Protein AF-A0A3C1B298-F1 (afdb_monomer)

Solvent-accessible surface area (backbone atoms only — not comparable to full-atom values): 8360 Å² total; per-residue (Å²): 117,70,66,46,55,50,37,52,51,49,45,28,56,49,42,16,52,50,34,22,49,40,25,50,46,46,20,52,54,69,67,53,76,79,58,74,77,72,45,54,61,57,49,50,51,50,51,50,53,50,52,54,53,60,58,48,49,53,57,47,48,51,56,37,52,63,54,42,52,66,54,53,47,54,41,42,75,72,69,51,53,68,68,58,54,49,53,56,50,51,51,53,50,50,51,42,52,51,56,12,38,55,52,6,49,50,53,39,51,52,50,22,70,72,64,67,78,50,67,79,37,71,66,23,48,52,52,37,53,51,50,54,52,50,51,50,49,67,49,43,52,60,52,49,53,52,53,47,54,55,57,56,55,80,64,74,121

Mean predicted aligned error: 5.79 Å

Sequence (157 aa):
MNQFFRKSTVLFLFYSAVFFILITGLSLLSKQAVQADDASMFKLVIITVILLLLLNIYDIIGFWISGKRREFFVKKLAGATPGKQIRESLFNLVIIVWLSFLLGLYFAGAISAITSVISISFAAIIIAHLSGTALSLAFGWPMLMYSLRTAYRGLRI

Nearest PDB structures (foldseek):
  8x61-assembly1_C  TM=7.464E-01  e=7.468E-04  Escherichia coli K-12
  8x61-assembly1_D  TM=7.314E-01  e=1.720E-03  Escherichia coli K-12
  7w78-assembly1_B  TM=7.568E-01  e=4.177E-02  Corynebacterium diphtheriae NCTC 13129
  5xu1-assembly1_M  TM=6.876E-01  e=2.975E-01  Streptococcus pneumoniae R6
  7xge-assembly3_E  TM=3.299E-01  e=2.844E+00  synthetic construct

Foldseek 3Di:
DVPLVVLLVVLLQLLLVLLLLLQQLVQVLVVLPPDDDVSVVVNVVSVVVNVVSLVCLLVSLLSNLVSCLVVLLVVVVVVDDLVVVLVVQLVSLLVSNVSSNVSSVVVNVVCCVVPVPGDGDPVSSVCSSVSSSVSSCVNNNVSSVVSNVVSVVVPPD

Radius of gyration: 18.76 Å; Cα contacts (8 Å, |Δi|>4): 131; chains: 1; bounding box: 44×28×59 Å

pLDDT: mean 87.21, std 10.98, range [51.38, 97.75]

Structure (mmCIF, N/CA/C/O backbone):
data_AF-A0A3C1B298-F1
#
_entry.id   AF-A0A3C1B298-F1
#
loop_
_atom_site.group_PDB
_atom_site.id
_atom_site.type_symbol
_atom_site.label_atom_id
_atom_site.label_alt_id
_atom_site.label_comp_id
_atom_site.label_asym_id
_atom_site.label_entity_id
_atom_site.label_seq_id
_atom_site.pdbx_PDB_ins_code
_atom_site.Cartn_x
_atom_site.Cartn_y
_atom_site.Cartn_z
_atom_site.occupancy
_atom_site.B_iso_or_equiv
_atom_site.auth_seq_id
_atom_site.auth_comp_id
_atom_site.auth_asym_id
_atom_site.auth_atom_id
_atom_site.pdbx_PDB_model_num
ATOM 1 N N . MET A 1 1 ? -12.541 -16.198 11.458 1.00 55.44 1 MET A N 1
ATOM 2 C CA . MET A 1 1 ? -11.162 -15.719 11.205 1.00 55.44 1 MET A CA 1
ATOM 3 C C . MET A 1 1 ? -10.817 -15.578 9.716 1.00 55.44 1 MET A C 1
ATOM 5 O O . MET A 1 1 ? -10.138 -14.617 9.387 1.00 55.44 1 MET A O 1
ATOM 9 N N . ASN A 1 2 ? -11.335 -16.418 8.803 1.00 67.25 2 ASN A N 1
ATOM 10 C CA . ASN A 1 2 ? -10.956 -16.405 7.371 1.00 67.25 2 ASN A CA 1
ATOM 11 C C . ASN A 1 2 ? -11.123 -15.074 6.611 1.00 67.25 2 ASN A C 1
ATOM 13 O O . ASN A 1 2 ? -10.344 -14.796 5.704 1.00 67.25 2 ASN A O 1
ATOM 17 N N . GLN A 1 3 ? -12.102 -14.228 6.953 1.00 72.75 3 GLN A N 1
ATOM 18 C CA . GLN A 1 3 ? -12.358 -13.009 6.170 1.00 72.75 3 GLN A CA 1
ATOM 19 C C . GLN A 1 3 ? -11.300 -11.911 6.365 1.00 72.75 3 GLN A C 1
ATOM 21 O O . GLN A 1 3 ? -10.942 -11.253 5.396 1.00 72.75 3 GLN A O 1
ATOM 26 N N . PHE A 1 4 ? -10.770 -11.712 7.576 1.00 72.69 4 PHE A N 1
ATOM 27 C CA . PHE A 1 4 ? -9.765 -10.667 7.821 1.00 72.69 4 PHE A CA 1
ATOM 28 C C . PHE A 1 4 ? -8.414 -11.005 7.178 1.00 72.69 4 PHE A C 1
ATOM 30 O O . PHE A 1 4 ? -7.821 -10.162 6.502 1.00 72.69 4 PHE A O 1
ATOM 37 N N . PHE A 1 5 ? -7.968 -12.255 7.334 1.00 77.81 5 PHE A N 1
ATOM 38 C CA . PHE A 1 5 ? -6.756 -12.750 6.683 1.00 77.81 5 PHE A CA 1
ATOM 39 C C . PHE A 1 5 ? -6.862 -12.611 5.167 1.00 77.81 5 PHE A C 1
ATOM 41 O O . PHE A 1 5 ? -6.000 -11.983 4.564 1.00 77.81 5 PHE A O 1
ATOM 48 N N . ARG A 1 6 ? -7.982 -13.045 4.572 1.00 86.94 6 ARG A N 1
ATOM 49 C CA . ARG A 1 6 ? -8.228 -12.888 3.133 1.00 86.94 6 ARG A CA 1
ATOM 50 C C . ARG A 1 6 ? -8.120 -11.431 2.676 1.00 86.94 6 ARG A C 1
ATOM 52 O O . ARG A 1 6 ? -7.489 -11.170 1.661 1.00 86.94 6 ARG A O 1
ATOM 59 N N . LYS A 1 7 ? -8.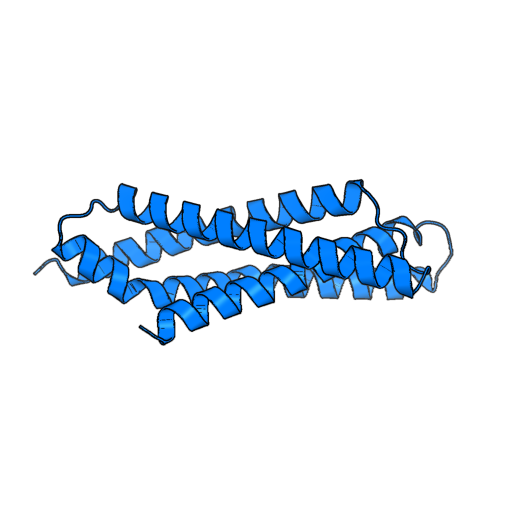694 -10.473 3.411 1.00 90.44 7 LYS A N 1
ATOM 60 C CA . LYS A 1 7 ? -8.613 -9.048 3.043 1.00 90.44 7 LYS A CA 1
ATOM 61 C C . LYS A 1 7 ? -7.196 -8.483 3.156 1.00 90.44 7 LYS A C 1
ATOM 63 O O . LYS A 1 7 ? -6.804 -7.691 2.308 1.00 90.44 7 LYS A O 1
ATOM 68 N N . SER A 1 8 ? -6.426 -8.896 4.163 1.00 91.69 8 SER A N 1
ATOM 69 C CA . SER A 1 8 ? -5.015 -8.502 4.295 1.00 91.69 8 SER A CA 1
ATOM 70 C C . SER A 1 8 ? -4.147 -9.113 3.193 1.00 91.69 8 SER A C 1
ATOM 72 O O . SER A 1 8 ? -3.301 -8.419 2.643 1.00 91.69 8 SER A O 1
ATOM 74 N N . THR A 1 9 ? -4.397 -10.369 2.807 1.00 92.06 9 THR A N 1
ATOM 75 C CA . THR A 1 9 ? -3.720 -11.019 1.674 1.00 92.06 9 THR A CA 1
ATOM 76 C C . THR A 1 9 ? -4.046 -10.333 0.352 1.00 92.06 9 THR A C 1
ATOM 78 O O . THR A 1 9 ? -3.149 -10.091 -0.445 1.00 92.06 9 THR A O 1
ATOM 81 N N . VAL A 1 10 ? -5.312 -9.977 0.122 1.00 94.19 10 VAL A N 1
ATOM 82 C CA . VAL A 1 10 ? -5.721 -9.229 -1.076 1.00 94.19 10 VAL A CA 1
ATOM 83 C C . VAL A 1 10 ? -5.039 -7.861 -1.120 1.00 94.19 10 VAL A C 1
ATOM 85 O O . VAL A 1 10 ? -4.509 -7.492 -2.163 1.00 94.19 10 V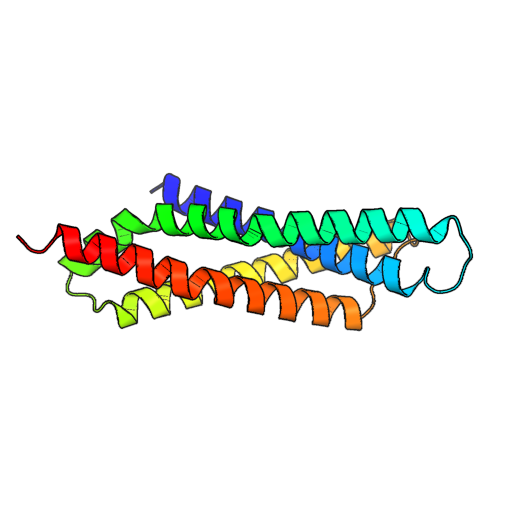AL A O 1
ATOM 88 N N . LEU A 1 11 ? -4.992 -7.143 0.008 1.00 94.75 11 LEU A N 1
ATOM 89 C CA . LEU A 1 11 ? -4.281 -5.868 0.110 1.00 94.75 11 LEU A CA 1
ATOM 90 C C . LEU A 1 11 ? -2.793 -6.034 -0.230 1.00 94.75 11 LEU A C 1
ATOM 92 O O . LEU A 1 11 ? -2.263 -5.276 -1.035 1.00 94.75 11 LEU A O 1
ATOM 96 N N . PHE A 1 12 ? -2.147 -7.048 0.348 1.00 96.31 12 PHE A N 1
ATOM 97 C CA . PHE A 1 12 ? -0.744 -7.372 0.100 1.00 96.31 12 PHE A CA 1
ATOM 98 C C . PHE A 1 12 ? -0.467 -7.647 -1.385 1.00 96.31 12 PHE A C 1
ATOM 100 O O . PHE A 1 12 ? 0.367 -6.982 -1.991 1.00 96.31 12 PHE A O 1
ATOM 107 N N . LEU A 1 13 ? -1.218 -8.565 -2.003 1.00 95.69 13 LEU A N 1
ATOM 108 C CA . LEU A 1 13 ? -1.035 -8.918 -3.415 1.00 95.69 13 LEU A CA 1
ATOM 109 C C . LEU A 1 13 ? -1.292 -7.728 -4.346 1.00 95.69 13 LEU A C 1
ATOM 111 O O . LEU A 1 13 ? -0.546 -7.525 -5.304 1.00 95.69 13 LEU A O 1
ATOM 115 N N . PHE A 1 14 ? -2.314 -6.921 -4.047 1.00 95.25 14 PHE A N 1
ATOM 116 C CA . PHE A 1 14 ? -2.604 -5.709 -4.805 1.00 95.25 14 PHE A CA 1
ATOM 117 C C . PHE A 1 14 ? -1.440 -4.714 -4.735 1.00 95.25 14 PHE A C 1
ATOM 119 O O . PHE A 1 14 ? -0.961 -4.268 -5.775 1.00 95.25 14 PHE A O 1
ATOM 126 N N . TYR A 1 15 ? -0.925 -4.407 -3.537 1.00 95.19 15 TYR A N 1
ATOM 127 C CA . TYR A 1 15 ? 0.229 -3.515 -3.409 1.00 95.19 15 TYR A CA 1
ATOM 128 C C . TYR A 1 15 ? 1.473 -4.075 -4.094 1.00 95.19 15 TYR A C 1
ATOM 130 O O . TYR A 1 15 ? 2.212 -3.306 -4.698 1.00 95.19 15 TYR A O 1
ATOM 138 N N . SER A 1 16 ? 1.711 -5.387 -4.049 1.00 96.44 16 SER A N 1
ATOM 139 C CA . SER A 1 16 ? 2.847 -5.990 -4.753 1.00 96.44 16 SER A CA 1
ATOM 140 C C . SER A 1 16 ? 2.763 -5.775 -6.259 1.00 96.44 16 SER A C 1
ATOM 142 O O . SER A 1 16 ? 3.766 -5.411 -6.871 1.00 96.44 16 SER A O 1
ATOM 144 N N . ALA A 1 17 ? 1.570 -5.919 -6.843 1.00 94.69 17 ALA A N 1
ATOM 145 C CA . ALA A 1 17 ? 1.338 -5.607 -8.250 1.00 94.69 17 ALA A CA 1
ATOM 146 C C . ALA A 1 17 ? 1.527 -4.108 -8.544 1.00 94.69 17 ALA A C 1
ATOM 148 O O . ALA A 1 17 ? 2.191 -3.758 -9.517 1.00 94.69 17 ALA A O 1
ATOM 149 N N . VAL A 1 18 ? 1.013 -3.221 -7.683 1.00 94.19 18 VAL A N 1
ATOM 150 C CA . VAL A 1 18 ? 1.203 -1.766 -7.819 1.00 94.19 18 VAL A CA 1
ATOM 151 C C . VAL A 1 18 ? 2.684 -1.396 -7.775 1.00 94.19 18 VAL A C 1
ATOM 153 O O . VAL A 1 18 ? 3.150 -0.673 -8.649 1.00 94.19 18 VAL A O 1
ATOM 156 N N . PHE A 1 19 ? 3.448 -1.905 -6.806 1.00 95.75 19 PHE A N 1
ATOM 157 C CA . PHE A 1 19 ? 4.880 -1.623 -6.701 1.00 95.75 19 PHE A CA 1
ATOM 158 C C . PHE A 1 19 ? 5.663 -2.176 -7.883 1.00 95.75 19 PHE A C 1
ATOM 160 O O . PHE A 1 19 ? 6.516 -1.469 -8.412 1.00 95.75 19 PHE A O 1
ATOM 167 N N . PHE A 1 20 ? 5.349 -3.393 -8.329 1.00 94.62 20 PHE A N 1
ATOM 168 C CA . PHE A 1 20 ? 5.926 -3.956 -9.543 1.00 94.62 20 PHE A CA 1
ATOM 169 C C . PHE A 1 20 ? 5.721 -3.006 -10.735 1.00 94.62 20 PHE A C 1
ATOM 171 O O . PHE A 1 20 ? 6.702 -2.568 -11.335 1.00 94.62 20 PHE A O 1
ATOM 178 N N . ILE A 1 21 ? 4.471 -2.609 -11.007 1.00 93.44 21 ILE A N 1
ATOM 179 C CA . ILE A 1 21 ? 4.123 -1.745 -12.145 1.00 93.44 21 ILE A CA 1
ATOM 180 C C . ILE A 1 21 ? 4.729 -0.345 -12.003 1.00 93.44 21 ILE A C 1
ATOM 182 O O . ILE A 1 21 ? 5.204 0.210 -12.990 1.00 93.44 21 ILE A O 1
ATOM 186 N N . LEU A 1 22 ? 4.751 0.232 -10.799 1.00 93.19 22 LEU A N 1
ATOM 187 C CA . LEU A 1 22 ? 5.381 1.532 -10.556 1.00 93.19 22 LEU A CA 1
ATO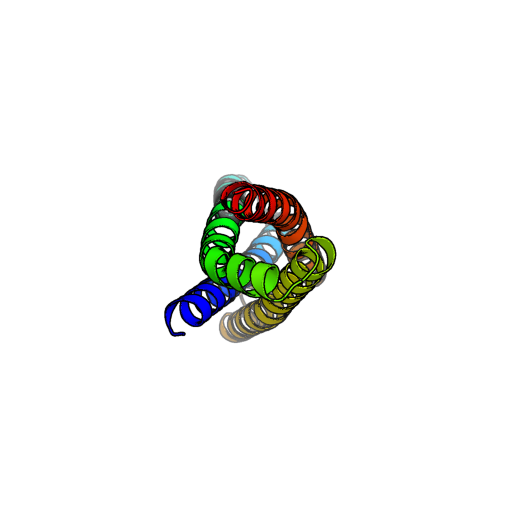M 188 C C . LEU A 1 22 ? 6.882 1.477 -10.840 1.00 93.19 22 LEU A C 1
ATOM 190 O O . LEU A 1 22 ? 7.393 2.326 -11.564 1.00 93.19 22 LEU A O 1
ATOM 194 N N . ILE A 1 23 ? 7.589 0.473 -10.316 1.00 93.44 23 ILE A N 1
ATOM 195 C CA . ILE A 1 23 ? 9.038 0.338 -10.504 1.00 93.44 23 ILE A CA 1
ATOM 196 C C . ILE A 1 23 ? 9.363 0.139 -11.988 1.00 93.44 23 ILE A C 1
ATOM 198 O O . ILE A 1 23 ? 10.225 0.842 -12.525 1.00 93.44 23 ILE A O 1
ATOM 202 N N . THR A 1 24 ? 8.672 -0.778 -12.672 1.00 91.62 24 THR A N 1
ATOM 203 C CA . THR A 1 24 ? 8.922 -1.047 -14.095 1.00 91.62 24 THR A CA 1
ATOM 204 C C . THR A 1 24 ? 8.477 0.114 -14.978 1.00 91.62 24 THR A C 1
ATOM 206 O O . THR A 1 24 ? 9.236 0.544 -15.842 1.00 91.62 24 THR A O 1
ATOM 209 N N . GLY A 1 25 ? 7.286 0.665 -14.742 1.00 89.44 25 GLY A N 1
ATOM 210 C CA . GLY A 1 25 ? 6.702 1.759 -15.516 1.00 89.44 25 GLY A CA 1
ATOM 211 C C . GLY A 1 25 ? 7.518 3.045 -15.418 1.00 89.44 25 GLY A C 1
ATOM 212 O O . GLY A 1 25 ? 7.872 3.625 -16.443 1.00 89.44 25 GLY A O 1
ATOM 213 N N . LEU A 1 26 ? 7.911 3.455 -14.207 1.00 90.38 26 LEU A N 1
ATOM 214 C CA . LEU A 1 26 ? 8.777 4.625 -14.013 1.00 90.38 26 LEU A CA 1
ATOM 215 C C . LEU A 1 26 ? 10.162 4.418 -14.640 1.00 90.38 26 LEU A C 1
ATOM 217 O O . LEU A 1 26 ? 10.711 5.338 -15.249 1.00 90.38 26 LEU A O 1
ATOM 221 N N . SER A 1 27 ? 10.717 3.205 -14.545 1.00 89.31 27 SER A N 1
ATOM 222 C CA . SER A 1 27 ? 11.996 2.884 -15.188 1.00 89.31 27 SER A CA 1
ATOM 223 C C . SER A 1 27 ? 11.902 2.980 -16.717 1.00 89.31 27 SER A C 1
ATOM 225 O O . SER A 1 27 ? 12.799 3.535 -17.349 1.00 89.31 27 SER A O 1
ATOM 227 N N . LEU A 1 28 ? 10.800 2.526 -17.321 1.00 86.62 28 LEU A N 1
ATOM 228 C CA . LEU A 1 28 ? 10.557 2.651 -18.763 1.00 86.62 28 LEU A CA 1
ATOM 229 C C . LEU A 1 28 ? 10.408 4.114 -19.207 1.00 86.62 28 LEU A C 1
ATOM 231 O O . LEU A 1 28 ? 11.036 4.517 -20.189 1.00 86.62 28 LEU A O 1
ATOM 235 N N . LEU A 1 29 ? 9.660 4.925 -18.449 1.00 83.69 29 LEU A N 1
ATOM 236 C CA . LEU A 1 29 ? 9.499 6.359 -18.723 1.00 83.69 29 LEU A CA 1
ATOM 237 C C . LEU A 1 29 ? 10.843 7.099 -18.743 1.00 83.69 29 LEU A C 1
ATOM 239 O O . LEU A 1 29 ? 11.061 7.943 -19.612 1.00 83.69 29 LEU A O 1
ATOM 243 N N . SER A 1 30 ? 11.763 6.758 -17.833 1.00 75.94 30 SER A N 1
ATOM 244 C CA . SER A 1 30 ? 13.086 7.399 -17.777 1.00 75.94 30 SER A CA 1
ATOM 245 C C . SER A 1 30 ? 13.986 7.100 -18.984 1.00 75.94 30 SER A C 1
ATOM 247 O O . SER A 1 30 ? 14.806 7.939 -19.344 1.00 75.94 30 SER A O 1
ATOM 249 N N . LYS A 1 31 ? 13.826 5.944 -19.644 1.00 71.12 31 LYS A N 1
ATOM 250 C CA . LYS A 1 31 ? 14.654 5.557 -20.801 1.00 71.12 31 LYS A CA 1
ATOM 251 C C . LYS A 1 31 ? 14.155 6.143 -22.121 1.00 71.12 31 LYS A C 1
ATOM 253 O O . LYS A 1 31 ? 14.953 6.501 -22.978 1.00 71.12 31 LYS A O 1
ATOM 258 N N . GLN A 1 32 ? 12.840 6.249 -22.297 1.00 64.88 32 GLN A N 1
ATOM 259 C CA . GLN A 1 32 ? 12.228 6.694 -23.556 1.00 64.88 32 GLN A CA 1
ATOM 260 C C . GLN A 1 32 ? 12.048 8.215 -23.664 1.00 64.88 32 GLN A C 1
ATOM 262 O O . GLN A 1 32 ? 11.399 8.711 -24.586 1.00 64.88 32 GLN A O 1
ATOM 267 N N . ALA A 1 33 ? 12.627 9.001 -22.756 1.00 54.50 33 ALA A N 1
ATOM 268 C CA . ALA A 1 33 ? 12.640 10.461 -22.865 1.00 54.50 33 ALA A CA 1
ATOM 269 C C . ALA A 1 33 ? 13.359 10.989 -24.133 1.00 54.50 33 ALA A C 1
ATOM 271 O O . ALA A 1 33 ? 13.238 12.171 -24.426 1.00 54.50 33 ALA A O 1
ATOM 272 N N . VAL A 1 34 ? 14.048 10.128 -24.898 1.00 53.97 34 VAL A N 1
ATOM 273 C CA . VAL A 1 34 ? 15.050 10.520 -25.907 1.00 53.97 34 VAL A CA 1
ATOM 274 C C . VAL A 1 34 ? 14.620 10.305 -27.380 1.00 53.97 34 VAL A C 1
ATOM 276 O O . VAL A 1 34 ? 15.334 10.745 -28.271 1.00 53.97 34 VAL A O 1
ATOM 279 N N . GLN A 1 35 ? 13.468 9.690 -27.696 1.00 51.75 35 GLN A N 1
ATOM 280 C CA . GLN A 1 35 ? 13.056 9.423 -29.098 1.00 51.75 35 GLN A CA 1
ATOM 281 C C . GLN A 1 35 ? 11.624 9.911 -29.420 1.00 51.75 35 GLN A C 1
ATOM 283 O O . GLN A 1 35 ? 10.763 9.908 -28.544 1.00 51.75 35 GLN A O 1
ATOM 288 N N . ALA A 1 36 ? 11.425 10.400 -30.654 1.00 52.91 36 ALA A N 1
ATOM 289 C CA . ALA A 1 36 ? 10.331 11.263 -31.137 1.00 52.91 36 ALA A CA 1
ATOM 290 C C . ALA A 1 36 ? 8.938 10.596 -31.304 1.00 52.91 36 ALA A C 1
ATOM 292 O O . ALA A 1 36 ? 8.831 9.374 -31.331 1.00 52.91 36 ALA A O 1
ATOM 293 N N . ASP A 1 37 ? 7.904 11.451 -31.381 1.00 54.03 37 ASP A N 1
ATOM 294 C CA . ASP A 1 37 ? 6.450 11.302 -31.639 1.00 54.03 37 ASP A CA 1
ATOM 295 C C . ASP A 1 37 ? 5.696 10.014 -31.235 1.00 54.03 37 ASP A C 1
ATOM 297 O O . ASP A 1 37 ? 4.745 10.122 -30.457 1.00 54.03 37 ASP A O 1
ATOM 301 N N . ASP A 1 38 ? 6.107 8.803 -31.617 1.00 57.53 38 ASP A N 1
ATOM 302 C CA . ASP A 1 38 ? 5.448 7.549 -31.185 1.00 57.53 38 ASP A CA 1
ATOM 303 C C . ASP A 1 38 ? 5.661 7.251 -29.690 1.00 57.53 38 ASP A C 1
ATOM 305 O O . ASP A 1 38 ? 4.827 6.635 -29.015 1.00 57.53 38 ASP A O 1
ATOM 309 N N . ALA A 1 39 ? 6.754 7.764 -29.118 1.00 62.25 39 ALA A N 1
ATOM 310 C CA . ALA A 1 39 ? 7.018 7.671 -27.686 1.00 62.25 39 ALA A CA 1
ATOM 311 C C . ALA A 1 39 ? 5.994 8.451 -26.838 1.00 62.25 39 ALA A C 1
ATOM 313 O O . ALA A 1 39 ? 5.886 8.208 -25.635 1.00 62.25 39 ALA A O 1
ATOM 314 N N . SER A 1 40 ? 5.245 9.392 -27.428 1.00 72.25 40 SER A N 1
ATOM 315 C CA . SER A 1 40 ? 4.262 10.210 -26.707 1.00 72.25 40 SER A CA 1
ATOM 316 C C . SER A 1 40 ? 3.030 9.398 -26.284 1.00 72.25 40 SER A C 1
ATOM 318 O O . SER A 1 40 ? 2.638 9.452 -25.115 1.00 72.25 40 SER A O 1
ATOM 320 N N . MET A 1 41 ? 2.479 8.570 -27.182 1.00 77.31 41 MET A N 1
ATOM 321 C CA . MET A 1 41 ? 1.321 7.720 -26.882 1.00 77.31 41 MET A CA 1
ATOM 322 C C . MET A 1 41 ? 1.661 6.641 -25.856 1.00 77.31 41 MET A C 1
ATOM 324 O O . MET A 1 41 ? 0.906 6.425 -24.909 1.00 77.31 41 MET A O 1
ATOM 328 N N . PHE A 1 42 ? 2.824 6.002 -25.983 1.00 78.50 42 PHE A N 1
ATOM 329 C CA . PHE A 1 42 ? 3.256 4.977 -25.034 1.00 78.50 42 PHE A CA 1
ATOM 330 C C . PHE A 1 42 ? 3.484 5.544 -23.620 1.00 78.50 42 PHE A C 1
ATOM 332 O O . PHE A 1 42 ? 3.045 4.947 -22.634 1.00 78.50 42 PHE A O 1
ATOM 339 N N . LYS A 1 43 ? 4.095 6.734 -23.503 1.00 81.12 43 LYS A N 1
ATOM 340 C CA . LYS A 1 43 ? 4.226 7.443 -22.217 1.00 81.12 43 LYS A CA 1
ATOM 341 C C . LYS A 1 43 ? 2.863 7.757 -21.609 1.00 81.12 43 LYS A C 1
ATOM 343 O O . LYS A 1 43 ? 2.677 7.538 -20.413 1.00 81.12 43 LYS A O 1
ATOM 348 N N . LEU A 1 44 ? 1.920 8.234 -22.423 1.00 85.44 44 LEU A N 1
ATOM 349 C CA . LEU A 1 44 ? 0.564 8.539 -21.975 1.00 85.44 44 LEU A CA 1
ATOM 350 C C . LEU A 1 44 ? -0.121 7.286 -21.421 1.00 85.44 44 LEU A C 1
ATOM 352 O O . LEU A 1 44 ? -0.632 7.333 -20.307 1.00 85.44 44 LEU A O 1
ATOM 356 N N . VAL A 1 45 ? -0.035 6.149 -22.120 1.00 86.12 45 VAL A N 1
ATOM 357 C CA . VAL A 1 45 ? -0.583 4.867 -21.644 1.00 86.12 45 VAL A CA 1
ATOM 358 C C . VAL A 1 45 ? 0.026 4.456 -20.301 1.00 86.12 45 VAL A C 1
ATOM 360 O O . VAL A 1 45 ? -0.721 4.128 -19.379 1.00 86.12 45 VAL A O 1
ATOM 363 N N . ILE A 1 46 ? 1.355 4.514 -20.143 1.00 87.44 46 ILE A N 1
ATOM 364 C CA . ILE A 1 46 ? 2.003 4.172 -18.864 1.00 87.44 46 ILE A CA 1
ATOM 365 C C . ILE A 1 46 ? 1.515 5.090 -17.740 1.00 87.44 46 ILE A C 1
ATOM 367 O O . ILE A 1 46 ? 1.165 4.607 -16.663 1.00 87.44 46 ILE A O 1
ATOM 371 N N . ILE A 1 47 ? 1.474 6.402 -17.980 1.00 88.00 47 ILE A N 1
ATOM 372 C CA . ILE A 1 47 ? 1.017 7.377 -16.985 1.00 88.00 47 ILE A CA 1
ATOM 373 C C . ILE A 1 47 ? -0.442 7.103 -16.606 1.00 88.00 47 ILE A C 1
ATOM 375 O O . ILE A 1 47 ? -0.763 7.082 -15.420 1.00 88.00 47 ILE A O 1
ATOM 379 N N . THR A 1 48 ? -1.317 6.828 -17.575 1.00 88.56 48 THR A N 1
ATOM 380 C CA . THR A 1 48 ? -2.722 6.494 -17.314 1.00 88.56 48 THR A CA 1
ATOM 381 C C . THR A 1 48 ? -2.854 5.217 -16.486 1.00 88.56 48 THR A C 1
ATOM 383 O O . THR A 1 48 ? -3.614 5.208 -15.520 1.00 88.56 48 THR A O 1
ATOM 386 N N . VAL A 1 49 ? -2.093 4.162 -16.796 1.00 89.81 49 VAL A N 1
ATOM 387 C CA . VAL A 1 49 ? -2.090 2.920 -16.002 1.00 89.81 49 VAL A CA 1
ATOM 388 C C . VAL A 1 49 ? -1.634 3.193 -14.570 1.00 89.81 49 VAL A C 1
ATOM 390 O O . VAL A 1 49 ? -2.281 2.739 -13.627 1.00 89.81 49 VAL A O 1
ATOM 393 N N . ILE A 1 50 ? -0.567 3.978 -14.389 1.00 88.25 50 ILE A N 1
ATOM 394 C CA . ILE A 1 50 ? -0.089 4.382 -13.063 1.00 88.25 50 ILE A CA 1
ATOM 395 C C . ILE A 1 50 ? -1.186 5.145 -12.313 1.00 88.25 50 ILE A C 1
ATOM 397 O O . ILE A 1 50 ? -1.505 4.786 -11.185 1.00 88.25 50 ILE A O 1
ATOM 401 N N . LEU A 1 51 ? -1.814 6.148 -12.932 1.00 88.69 51 LEU A N 1
ATOM 402 C CA . LEU A 1 51 ? -2.877 6.934 -12.300 1.00 88.69 51 LEU A CA 1
ATOM 403 C C . LEU A 1 51 ? -4.075 6.068 -11.898 1.00 88.69 51 LEU A C 1
ATOM 405 O O . LEU A 1 51 ? -4.555 6.183 -10.771 1.00 88.69 51 LEU A O 1
ATOM 409 N N . LEU A 1 52 ? -4.525 5.166 -12.775 1.00 88.69 52 LEU A N 1
ATOM 410 C CA . LEU A 1 52 ? -5.610 4.235 -12.466 1.00 88.69 52 LEU A CA 1
ATOM 411 C C . LEU A 1 52 ? -5.252 3.337 -11.278 1.00 88.69 52 LEU A C 1
ATOM 413 O O . LEU A 1 52 ? -6.067 3.169 -10.371 1.00 88.69 52 LEU A O 1
ATOM 417 N N . LEU A 1 53 ? -4.031 2.802 -11.227 1.00 88.12 53 LEU A N 1
ATOM 418 C CA . LEU A 1 53 ? -3.570 1.998 -10.093 1.00 88.12 53 LEU A CA 1
ATOM 419 C C . LEU A 1 53 ? -3.540 2.801 -8.791 1.00 88.12 53 LEU A C 1
ATOM 421 O O . LEU A 1 53 ? -4.001 2.305 -7.764 1.00 88.12 53 LEU A O 1
ATOM 425 N N . LEU A 1 54 ? -3.047 4.042 -8.836 1.00 84.62 54 LEU A N 1
ATOM 426 C CA . LEU A 1 54 ? -2.998 4.921 -7.668 1.00 84.62 54 LEU A CA 1
ATOM 427 C C . LEU A 1 54 ? -4.401 5.279 -7.155 1.00 84.62 54 LEU A C 1
ATOM 429 O O . LEU A 1 54 ? -4.594 5.350 -5.944 1.00 84.62 54 LEU A O 1
ATOM 433 N N . LEU A 1 55 ? -5.393 5.442 -8.037 1.00 87.50 55 LEU A N 1
ATOM 434 C CA . LEU A 1 55 ? -6.789 5.665 -7.637 1.00 87.50 55 LEU A CA 1
ATOM 435 C C . LEU A 1 55 ? -7.377 4.447 -6.907 1.00 87.50 55 LEU A C 1
ATOM 437 O O . LEU A 1 55 ? -8.030 4.600 -5.876 1.00 87.50 55 LEU A O 1
ATOM 441 N N . ASN A 1 56 ? -7.066 3.235 -7.372 1.00 91.50 56 ASN A N 1
ATOM 442 C CA . ASN A 1 56 ? -7.539 1.991 -6.752 1.00 91.50 56 ASN A CA 1
ATOM 443 C C . ASN A 1 56 ? -6.944 1.738 -5.349 1.00 91.50 56 ASN A C 1
ATOM 445 O O . ASN A 1 56 ? -7.467 0.913 -4.594 1.00 91.50 56 ASN A O 1
ATOM 449 N N . ILE A 1 57 ? -5.884 2.461 -4.956 1.00 91.50 57 ILE A N 1
ATOM 450 C CA . ILE A 1 57 ? -5.331 2.399 -3.594 1.00 91.50 57 ILE A CA 1
ATOM 451 C C . ILE A 1 57 ? -6.381 2.817 -2.553 1.00 91.50 57 ILE A C 1
ATOM 453 O O . ILE A 1 57 ? -6.467 2.218 -1.478 1.00 91.50 57 ILE A O 1
ATOM 457 N N . TYR A 1 58 ? -7.204 3.821 -2.858 1.00 92.31 58 TYR A N 1
ATOM 458 C CA . TYR A 1 58 ? -8.252 4.272 -1.944 1.00 92.31 58 TYR A CA 1
ATOM 459 C C . TYR A 1 58 ? -9.263 3.151 -1.659 1.00 92.31 58 TYR A C 1
ATOM 461 O O . TYR A 1 58 ? -9.525 2.813 -0.499 1.00 92.31 58 TYR A O 1
ATOM 469 N N . ASP A 1 59 ? -9.766 2.515 -2.717 1.00 92.56 59 ASP A N 1
ATOM 470 C CA . ASP A 1 59 ? -10.787 1.472 -2.619 1.00 92.56 59 ASP A CA 1
ATOM 471 C C . ASP A 1 59 ? -10.271 0.234 -1.885 1.00 92.56 59 ASP A C 1
ATOM 473 O O . ASP A 1 59 ? -10.959 -0.315 -1.018 1.00 92.56 59 ASP A O 1
ATOM 477 N N . ILE A 1 60 ? -9.033 -0.185 -2.163 1.00 94.69 60 ILE A N 1
ATOM 478 C CA . ILE A 1 60 ? -8.462 -1.377 -1.531 1.00 94.69 60 ILE A CA 1
ATOM 479 C C . ILE A 1 60 ? -8.178 -1.160 -0.037 1.00 94.69 60 ILE A C 1
ATOM 481 O O . ILE A 1 60 ? -8.395 -2.066 0.776 1.00 94.69 60 ILE A O 1
ATOM 485 N N . ILE A 1 61 ? -7.758 0.049 0.358 1.00 94.31 61 ILE A N 1
ATOM 486 C CA . ILE A 1 61 ? -7.594 0.414 1.771 1.00 94.31 61 ILE A CA 1
ATOM 487 C C . ILE A 1 61 ? -8.960 0.419 2.458 1.00 94.31 61 ILE A C 1
ATOM 489 O O . ILE A 1 61 ? -9.108 -0.177 3.529 1.00 94.31 61 ILE A O 1
ATOM 493 N N . GLY A 1 62 ? -9.977 1.026 1.839 1.00 92.81 62 GLY A N 1
ATOM 494 C CA . GLY A 1 62 ? -11.349 1.013 2.350 1.00 92.81 62 GLY A CA 1
ATOM 495 C C . GLY A 1 62 ? -11.882 -0.410 2.534 1.00 92.81 62 GLY A C 1
ATOM 496 O O . GLY A 1 62 ? -12.434 -0.755 3.589 1.00 92.81 62 GLY A O 1
ATOM 497 N N . PHE A 1 63 ? -11.635 -1.278 1.552 1.00 93.00 63 PHE A N 1
ATOM 498 C CA . PHE A 1 63 ? -11.968 -2.695 1.614 1.00 93.00 63 PHE A CA 1
ATOM 499 C C . PHE A 1 63 ? -11.278 -3.392 2.791 1.00 93.00 63 PHE A C 1
ATOM 501 O O . PHE A 1 63 ? -11.945 -4.091 3.561 1.00 93.00 63 PHE A O 1
ATOM 508 N N . TRP A 1 64 ? -9.982 -3.166 3.002 1.00 94.81 64 TRP A N 1
ATOM 509 C CA . TRP A 1 64 ? -9.250 -3.736 4.133 1.00 94.81 64 TRP A CA 1
ATOM 510 C C . TRP A 1 64 ? -9.765 -3.230 5.489 1.00 94.81 64 TRP A C 1
ATOM 512 O O . TRP A 1 64 ? -10.068 -4.039 6.372 1.00 94.81 64 TRP A O 1
ATOM 522 N N . ILE A 1 65 ? -9.969 -1.916 5.638 1.00 92.94 65 ILE A N 1
ATOM 523 C CA . ILE A 1 65 ? -10.495 -1.292 6.865 1.00 92.94 65 ILE A CA 1
ATOM 524 C C . ILE A 1 65 ? -11.891 -1.822 7.196 1.00 92.94 65 ILE A C 1
ATOM 526 O O . ILE A 1 65 ? -12.186 -2.105 8.359 1.00 92.94 65 ILE A O 1
ATOM 530 N N . SER A 1 66 ? -12.748 -2.041 6.193 1.00 90.56 66 SER A N 1
ATOM 531 C CA . SER A 1 66 ? -14.073 -2.636 6.413 1.00 90.56 66 SER A CA 1
ATOM 532 C C . SER A 1 66 ? -13.987 -4.021 7.074 1.00 90.56 66 SER A C 1
ATOM 534 O O . SER A 1 66 ? -14.854 -4.388 7.865 1.00 90.56 66 SER A O 1
ATOM 536 N N . GLY A 1 67 ? -12.913 -4.776 6.809 1.00 86.81 67 GLY A N 1
ATOM 537 C CA . GLY A 1 67 ? -12.613 -6.052 7.463 1.00 86.81 67 GLY A CA 1
ATOM 538 C C . GLY A 1 67 ? -12.287 -5.942 8.950 1.00 86.81 67 GLY A C 1
ATOM 539 O O . GLY A 1 67 ? -12.508 -6.902 9.686 1.00 86.81 67 GLY A O 1
ATOM 540 N N . LYS A 1 68 ? -11.807 -4.779 9.399 1.00 87.06 68 LYS A N 1
ATOM 541 C CA . LYS A 1 68 ? -11.421 -4.518 10.791 1.00 87.06 68 LYS A CA 1
ATOM 542 C C . LYS A 1 68 ? -12.549 -3.987 11.666 1.00 87.06 68 LYS A C 1
ATOM 544 O O . LYS A 1 68 ? -12.387 -3.930 12.879 1.00 87.06 68 LYS A O 1
ATOM 549 N N . ARG A 1 69 ? -13.717 -3.642 11.112 1.00 86.19 69 ARG A N 1
ATOM 550 C CA . ARG A 1 69 ? -14.822 -3.055 11.901 1.00 86.19 69 ARG A CA 1
ATOM 551 C C . ARG A 1 69 ? -15.219 -3.898 13.115 1.00 86.19 69 ARG A C 1
ATOM 553 O O . ARG A 1 69 ? -15.394 -3.354 14.202 1.00 86.19 69 ARG A O 1
ATOM 560 N N . ARG A 1 70 ? -15.313 -5.223 12.952 1.00 84.81 70 ARG A N 1
ATOM 561 C CA . ARG A 1 70 ? -15.619 -6.140 14.064 1.00 84.81 70 ARG A CA 1
ATOM 562 C C . ARG A 1 70 ? -14.488 -6.188 15.093 1.00 84.81 70 ARG A C 1
ATOM 564 O O . ARG A 1 70 ? -14.763 -6.219 16.285 1.00 84.81 70 ARG A O 1
ATOM 571 N N . GLU A 1 71 ? -13.235 -6.153 14.644 1.00 87.06 71 GLU A N 1
ATOM 572 C CA . GLU A 1 71 ? -12.064 -6.091 15.527 1.00 87.06 71 GLU A CA 1
ATOM 573 C C . GLU A 1 71 ? -12.078 -4.805 16.364 1.00 87.06 71 GLU A C 1
ATOM 575 O O . GLU A 1 71 ? -11.905 -4.868 17.578 1.00 87.06 71 GLU A O 1
ATOM 580 N N . PHE A 1 72 ? -12.364 -3.655 15.747 1.00 88.94 72 PHE A N 1
ATOM 581 C CA . PHE A 1 72 ? -12.463 -2.372 16.447 1.00 88.94 72 PHE A CA 1
ATOM 582 C C . PHE A 1 72 ? -13.546 -2.368 17.520 1.00 88.94 72 PHE A C 1
ATOM 584 O O . PHE A 1 72 ? -13.332 -1.879 18.630 1.00 88.94 72 PHE A O 1
ATOM 591 N N . PHE A 1 73 ? -14.701 -2.952 17.200 1.00 86.44 73 PHE A N 1
ATOM 592 C CA . PHE A 1 73 ? -15.805 -3.097 18.137 1.00 86.44 73 PHE A CA 1
ATOM 593 C C . PHE A 1 73 ? -15.411 -3.962 19.343 1.00 86.44 73 PHE A C 1
ATOM 595 O O . PHE A 1 73 ? -15.562 -3.531 20.483 1.00 86.44 73 PHE A O 1
ATOM 602 N N . VAL A 1 74 ? -14.828 -5.141 19.102 1.00 88.75 74 VAL A N 1
ATOM 603 C CA . VAL A 1 74 ? -14.377 -6.050 20.170 1.00 88.75 74 VAL A CA 1
ATOM 604 C C . VAL A 1 74 ? -13.287 -5.403 21.027 1.00 88.75 74 VAL A C 1
ATOM 606 O O . VAL A 1 74 ? -13.375 -5.426 22.251 1.00 88.75 74 VAL A O 1
ATOM 609 N N . LYS A 1 75 ? -12.290 -4.758 20.409 1.00 89.62 75 LYS A N 1
ATOM 610 C CA . LYS A 1 75 ? -11.227 -4.048 21.135 1.00 89.62 75 LYS A CA 1
ATOM 611 C C . LYS A 1 75 ? -11.779 -2.902 21.978 1.00 89.62 75 LYS A C 1
ATOM 613 O O . LYS A 1 75 ? -11.294 -2.677 23.082 1.00 89.62 75 LYS A O 1
ATOM 618 N N . LYS A 1 76 ? -12.801 -2.192 21.492 1.00 86.88 76 LYS A N 1
ATOM 619 C CA . LYS A 1 76 ? -13.470 -1.149 22.274 1.00 86.88 76 LYS A CA 1
ATOM 620 C C . LYS A 1 76 ? -14.177 -1.732 23.500 1.00 86.88 76 LYS A C 1
ATOM 622 O O . LYS A 1 76 ? -14.038 -1.159 24.574 1.00 86.88 76 LYS A O 1
ATOM 627 N N . LEU A 1 77 ? -14.899 -2.848 23.356 1.00 88.00 77 LEU A N 1
ATOM 628 C CA . LEU A 1 77 ? -15.533 -3.533 24.493 1.00 88.00 77 LEU A CA 1
ATOM 629 C C . LEU A 1 77 ? -14.501 -4.001 25.529 1.00 88.00 77 LEU A C 1
ATOM 631 O O . LEU A 1 77 ? -14.757 -3.927 26.723 1.00 88.00 77 LEU A O 1
ATOM 635 N N . ALA A 1 78 ? -13.308 -4.390 25.077 1.00 90.12 78 ALA A N 1
ATOM 636 C CA . ALA A 1 78 ? -12.168 -4.706 25.937 1.00 90.12 78 ALA A CA 1
ATOM 637 C C . ALA A 1 78 ? -11.441 -3.464 26.512 1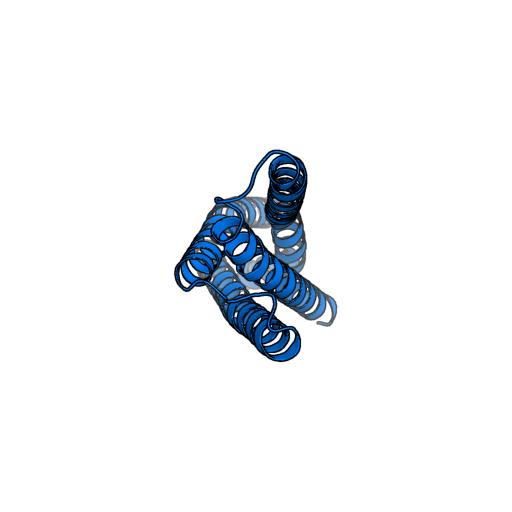.00 90.12 78 ALA A C 1
ATOM 639 O O . ALA A 1 78 ? -10.346 -3.590 27.055 1.00 90.12 78 ALA A O 1
ATOM 640 N N . GLY A 1 79 ? -12.001 -2.257 26.368 1.00 89.75 79 GLY A N 1
ATOM 641 C CA . GLY A 1 79 ? -11.458 -1.023 26.947 1.00 89.75 79 GLY A CA 1
ATOM 642 C C . GLY A 1 79 ? -10.333 -0.354 26.148 1.00 89.75 79 GLY A C 1
ATOM 643 O O . GLY A 1 79 ? -9.686 0.565 26.649 1.00 89.75 79 GLY A O 1
ATOM 644 N N . ALA A 1 80 ? -10.066 -0.763 24.903 1.00 89.50 80 ALA A N 1
ATOM 645 C CA . ALA A 1 80 ? -9.008 -0.142 24.108 1.00 89.50 80 ALA A CA 1
ATOM 646 C C . ALA A 1 80 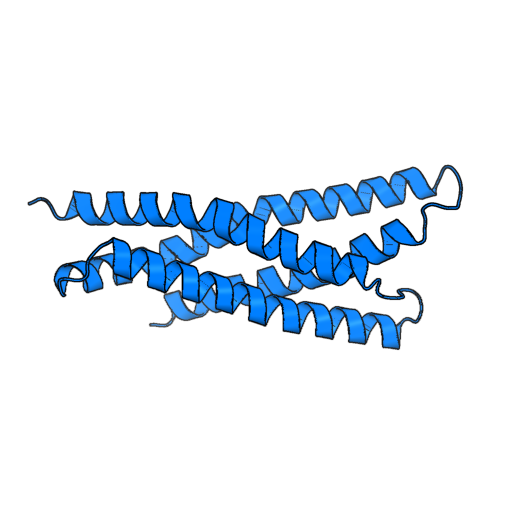? -9.364 1.293 23.681 1.00 89.50 80 ALA A C 1
ATOM 648 O O . ALA A 1 80 ? -10.441 1.568 23.137 1.00 89.50 80 ALA A O 1
ATOM 649 N N . THR A 1 81 ? -8.408 2.210 23.843 1.00 90.50 81 THR A N 1
ATOM 650 C CA . THR A 1 81 ? -8.551 3.604 23.413 1.00 90.50 81 THR A CA 1
ATOM 651 C C . THR A 1 81 ? -8.489 3.726 21.883 1.00 90.50 81 THR A C 1
ATOM 653 O O . THR A 1 81 ? -7.750 2.980 21.229 1.00 90.50 81 THR A O 1
ATOM 656 N N . PRO A 1 82 ? -9.222 4.681 21.277 1.00 87.56 82 PRO A N 1
ATOM 657 C CA . PRO A 1 82 ? -9.238 4.853 19.824 1.00 87.56 82 PRO A CA 1
ATOM 658 C C . PRO A 1 82 ? -7.842 5.159 19.265 1.00 87.56 82 PRO A C 1
ATOM 660 O O . PRO A 1 82 ? -7.471 4.622 18.227 1.00 87.56 82 PRO A O 1
ATOM 663 N N . GLY A 1 83 ? -7.027 5.939 19.987 1.00 89.88 83 GLY A N 1
ATOM 664 C CA . GLY A 1 83 ? -5.649 6.241 19.586 1.00 89.88 83 GLY A CA 1
ATOM 665 C C . GLY A 1 83 ? -4.769 4.992 19.467 1.00 89.88 83 GLY A C 1
ATOM 666 O O . GLY A 1 83 ? -4.037 4.850 18.488 1.00 89.88 83 GLY A O 1
ATOM 667 N N . LYS A 1 84 ? -4.892 4.039 20.404 1.00 91.62 84 LYS A N 1
ATOM 668 C CA . LYS A 1 84 ? -4.162 2.764 20.340 1.00 91.62 84 LYS A CA 1
ATOM 669 C C . LYS A 1 84 ? -4.578 1.945 19.114 1.00 91.62 84 LYS A C 1
ATOM 671 O O . LYS A 1 84 ? -3.712 1.456 18.394 1.00 91.62 84 LYS A O 1
ATOM 676 N N . GLN A 1 85 ? -5.880 1.859 18.831 1.00 91.94 85 GLN A N 1
ATOM 677 C CA . GLN A 1 85 ? -6.398 1.105 17.680 1.00 91.94 85 GLN A CA 1
ATOM 678 C C . GLN A 1 85 ? -5.996 1.716 16.328 1.00 91.94 85 GLN A C 1
ATOM 680 O O . GLN A 1 85 ? -5.673 0.975 15.394 1.00 91.94 85 GLN A O 1
ATOM 685 N N . ILE A 1 86 ? -5.984 3.053 16.225 1.00 92.88 86 ILE A N 1
ATOM 686 C CA . ILE A 1 86 ? -5.485 3.776 15.044 1.00 92.88 86 ILE A CA 1
ATOM 687 C C . ILE A 1 86 ? -4.009 3.454 14.834 1.00 92.88 86 ILE A C 1
ATOM 689 O O . ILE A 1 86 ? -3.632 3.013 13.749 1.00 92.88 86 ILE A O 1
ATOM 693 N N . ARG A 1 87 ? -3.188 3.617 15.879 1.00 93.94 87 ARG A N 1
ATOM 694 C CA . ARG A 1 87 ? -1.742 3.383 15.814 1.00 93.94 87 ARG A CA 1
ATOM 695 C C . ARG A 1 87 ? -1.417 1.957 15.378 1.00 93.94 87 ARG A C 1
ATOM 697 O O . ARG A 1 87 ? -0.641 1.775 14.449 1.00 93.94 87 ARG A O 1
ATOM 704 N N . GLU A 1 88 ? -2.039 0.957 16.003 1.00 93.38 88 GLU A N 1
ATOM 705 C CA . GLU A 1 88 ? -1.867 -0.454 15.625 1.00 93.38 88 GLU A CA 1
ATOM 706 C C . GLU A 1 88 ? -2.294 -0.713 14.175 1.00 93.38 88 GLU A C 1
ATOM 708 O O . GLU A 1 88 ? -1.626 -1.433 13.436 1.00 93.38 88 GLU A O 1
ATOM 713 N N . SER A 1 89 ? -3.400 -0.112 13.732 1.00 94.19 89 SER A N 1
ATOM 714 C CA . SER A 1 89 ? -3.894 -0.333 12.373 1.00 94.19 89 SER A CA 1
ATOM 715 C C . SER A 1 89 ? -3.014 0.308 11.312 1.00 94.19 89 SER A C 1
ATOM 717 O O . SER A 1 89 ? -2.776 -0.322 10.288 1.00 94.19 89 SER A O 1
ATOM 719 N N . LEU A 1 90 ? -2.507 1.513 11.554 1.00 94.56 90 LEU A N 1
ATOM 720 C CA . LEU A 1 90 ? -1.563 2.170 10.652 1.00 94.56 90 LEU A CA 1
ATOM 721 C C . LEU A 1 90 ? -0.233 1.442 10.609 1.00 94.56 90 LEU A C 1
ATOM 723 O O . LEU A 1 90 ? 0.312 1.256 9.531 1.00 94.56 90 LEU A O 1
ATOM 727 N N . PHE A 1 91 ? 0.257 0.985 11.758 1.00 95.75 91 PHE A N 1
ATOM 728 C CA . PHE A 1 91 ? 1.474 0.191 11.817 1.00 95.75 91 PHE A CA 1
ATOM 729 C C . PHE A 1 91 ? 1.342 -1.083 10.973 1.00 95.75 91 PHE A C 1
ATOM 731 O O . PHE A 1 91 ? 2.192 -1.357 10.131 1.00 95.75 91 PHE A O 1
ATOM 738 N N . ASN A 1 92 ? 0.220 -1.801 11.100 1.00 94.81 92 ASN A N 1
ATOM 739 C CA . ASN A 1 92 ? -0.046 -2.971 10.262 1.00 94.81 92 ASN A CA 1
ATOM 740 C C . ASN A 1 92 ? -0.154 -2.608 8.773 1.00 94.81 92 ASN A C 1
ATOM 742 O O . ASN A 1 92 ? 0.306 -3.376 7.934 1.00 94.81 92 ASN A O 1
ATOM 746 N N . LEU A 1 93 ? -0.755 -1.462 8.437 1.00 95.38 93 LEU A N 1
ATOM 747 C CA . LEU A 1 93 ? -0.833 -0.988 7.055 1.00 95.38 93 LEU A CA 1
ATOM 748 C C . LEU A 1 93 ? 0.569 -0.723 6.489 1.00 95.38 93 LEU A C 1
ATOM 750 O O . LEU A 1 93 ? 0.881 -1.215 5.412 1.00 95.38 93 LEU A O 1
ATOM 754 N N . VAL A 1 94 ? 1.428 -0.021 7.234 1.00 96.06 94 VAL A N 1
ATOM 755 C CA . VAL A 1 94 ? 2.818 0.256 6.837 1.00 96.06 94 VAL A CA 1
ATOM 756 C C . VAL A 1 94 ? 3.602 -1.038 6.634 1.00 96.06 94 VAL A C 1
ATOM 758 O O . VAL A 1 94 ? 4.263 -1.180 5.610 1.00 96.06 94 VAL A O 1
ATOM 761 N N . ILE A 1 95 ? 3.479 -2.009 7.546 1.00 96.31 95 ILE A N 1
ATOM 762 C CA . ILE A 1 95 ? 4.126 -3.321 7.391 1.00 96.31 95 ILE A CA 1
ATOM 763 C C . ILE A 1 95 ? 3.665 -4.009 6.106 1.00 96.31 95 ILE A C 1
ATOM 765 O O . ILE A 1 95 ? 4.498 -4.498 5.347 1.00 96.31 95 ILE A O 1
ATOM 769 N N . ILE A 1 96 ? 2.354 -4.045 5.845 1.00 95.94 96 ILE A N 1
ATOM 770 C CA . ILE A 1 96 ? 1.820 -4.662 4.625 1.00 95.94 96 ILE A CA 1
ATOM 771 C C . ILE A 1 96 ? 2.409 -3.973 3.396 1.00 95.94 96 ILE A C 1
ATOM 773 O O . ILE A 1 96 ? 2.894 -4.659 2.502 1.00 95.94 96 ILE A O 1
ATOM 777 N N . VAL A 1 97 ? 2.421 -2.641 3.362 1.00 96.38 97 VAL A N 1
ATOM 778 C CA . VAL A 1 97 ? 2.971 -1.857 2.247 1.00 96.38 97 VAL A CA 1
ATOM 779 C C . VAL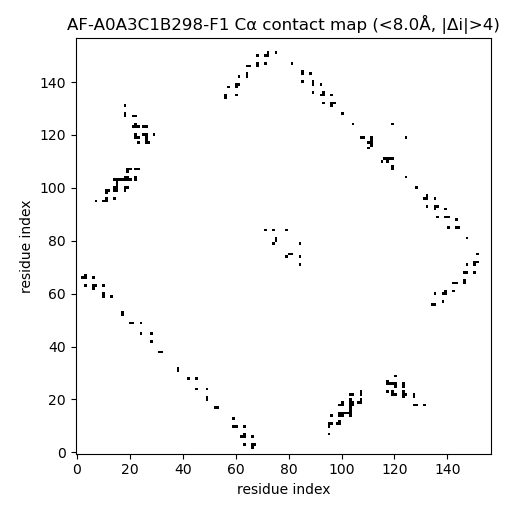 A 1 97 ? 4.458 -2.159 2.043 1.00 96.38 97 VAL A C 1
ATOM 781 O O . VAL A 1 97 ? 4.878 -2.409 0.917 1.00 96.38 97 VAL A O 1
ATOM 784 N N . TRP A 1 98 ? 5.248 -2.222 3.114 1.00 96.88 98 TRP A N 1
ATOM 785 C CA . TRP A 1 98 ? 6.680 -2.528 3.047 1.00 96.88 98 TRP A CA 1
ATOM 786 C C . TRP A 1 98 ? 6.963 -3.941 2.541 1.00 96.88 98 TRP A C 1
ATOM 788 O O . TRP A 1 98 ? 7.774 -4.118 1.635 1.00 96.88 98 TRP A O 1
ATOM 798 N N . LEU A 1 99 ? 6.268 -4.948 3.072 1.00 97.62 99 LEU A N 1
ATOM 799 C CA . LEU A 1 99 ? 6.406 -6.325 2.594 1.00 97.62 99 LEU A CA 1
ATOM 800 C C . LEU A 1 99 ? 5.971 -6.445 1.129 1.00 97.62 99 LEU A C 1
ATOM 802 O O . LEU A 1 99 ? 6.612 -7.137 0.340 1.00 97.62 99 LEU A O 1
ATOM 806 N N . SER A 1 100 ? 4.904 -5.739 0.755 1.00 97.62 100 SER A N 1
ATOM 807 C CA . SER A 1 100 ? 4.406 -5.731 -0.619 1.00 97.62 100 SER A CA 1
ATOM 808 C C . SER A 1 100 ? 5.407 -5.090 -1.576 1.00 97.62 100 SER A C 1
ATOM 810 O O . SER A 1 100 ? 5.581 -5.587 -2.686 1.00 97.62 100 SER A O 1
ATOM 812 N N . PHE A 1 101 ? 6.083 -4.023 -1.136 1.00 97.62 101 PHE A N 1
ATOM 813 C CA . PHE A 1 101 ? 7.160 -3.367 -1.872 1.00 97.62 101 PHE A CA 1
ATOM 814 C C . PHE A 1 101 ? 8.336 -4.310 -2.113 1.00 97.62 101 PHE A C 1
ATOM 816 O O . PHE A 1 101 ? 8.793 -4.401 -3.248 1.00 97.62 101 PHE A O 1
ATOM 823 N N . LEU A 1 102 ? 8.786 -5.052 -1.096 1.00 97.62 102 LEU A N 1
ATOM 824 C CA . LEU A 1 102 ? 9.864 -6.033 -1.265 1.00 97.62 102 LEU A CA 1
ATOM 825 C C . LEU A 1 102 ? 9.497 -7.096 -2.307 1.00 97.62 102 LEU A C 1
ATOM 827 O O . LEU A 1 102 ? 10.313 -7.421 -3.167 1.00 97.62 102 LEU A O 1
ATOM 831 N N . LEU A 1 103 ? 8.257 -7.593 -2.274 1.00 97.75 103 LEU A N 1
ATOM 832 C CA . LEU A 1 103 ? 7.786 -8.566 -3.257 1.00 97.75 103 LEU A CA 1
ATOM 833 C C . LEU A 1 103 ? 7.670 -7.958 -4.668 1.00 97.75 103 LEU A C 1
ATOM 835 O O . LEU A 1 103 ? 8.084 -8.580 -5.644 1.00 97.75 103 LEU A O 1
ATOM 839 N N . GLY A 1 104 ? 7.161 -6.729 -4.790 1.00 96.75 104 GLY A N 1
ATOM 840 C CA . GLY A 1 104 ? 7.095 -6.012 -6.067 1.00 96.75 104 GLY A CA 1
ATOM 841 C C . GLY A 1 104 ? 8.481 -5.728 -6.658 1.00 96.75 104 GLY A C 1
ATOM 842 O O . GLY A 1 104 ? 8.693 -5.923 -7.854 1.00 96.75 104 GLY A O 1
ATOM 843 N N . LEU A 1 105 ? 9.444 -5.342 -5.815 1.00 96.00 105 LEU A N 1
ATOM 844 C CA . LEU A 1 105 ? 10.843 -5.143 -6.190 1.00 96.00 105 LEU A CA 1
ATOM 845 C C . LEU A 1 105 ? 11.489 -6.449 -6.660 1.00 96.00 105 LEU A C 1
ATOM 847 O O . LEU A 1 105 ? 12.180 -6.451 -7.677 1.00 96.00 105 LEU A O 1
ATOM 851 N N . TYR A 1 106 ? 11.231 -7.557 -5.960 1.00 96.38 106 TYR A N 1
ATOM 852 C CA . TYR A 1 106 ? 11.700 -8.881 -6.361 1.00 96.38 106 TYR A CA 1
ATOM 853 C C . TYR A 1 106 ? 11.196 -9.255 -7.762 1.00 96.38 106 TYR A C 1
ATOM 855 O O . TYR A 1 106 ? 11.999 -9.610 -8.623 1.00 96.38 106 TYR A O 1
ATOM 863 N N . PHE A 1 107 ? 9.893 -9.110 -8.029 1.00 94.94 107 PHE A N 1
ATOM 864 C CA . PHE A 1 107 ? 9.332 -9.404 -9.353 1.00 94.94 107 PHE A CA 1
ATOM 865 C C . PHE A 1 107 ? 9.858 -8.471 -10.442 1.00 94.94 107 PHE A C 1
ATOM 867 O O . PHE A 1 107 ? 10.159 -8.930 -11.545 1.00 94.94 107 PHE A O 1
ATOM 874 N N . ALA A 1 108 ? 10.018 -7.181 -10.138 1.00 93.94 108 ALA A N 1
ATOM 875 C CA . ALA A 1 108 ? 10.619 -6.236 -11.068 1.00 93.94 108 ALA A CA 1
ATOM 876 C C . ALA A 1 108 ? 12.048 -6.671 -11.425 1.00 93.94 108 ALA A C 1
ATOM 878 O O . ALA A 1 108 ? 12.388 -6.735 -12.606 1.00 93.94 108 ALA A O 1
ATOM 879 N N . GLY A 1 109 ? 12.856 -7.027 -10.418 1.00 92.56 109 GLY A N 1
ATOM 880 C CA . GLY A 1 109 ? 14.223 -7.526 -10.584 1.00 92.56 109 GLY A CA 1
ATOM 881 C C . GLY A 1 109 ? 14.289 -8.808 -11.409 1.00 92.56 109 GLY A C 1
ATOM 882 O O . GLY A 1 109 ? 15.076 -8.892 -12.349 1.00 92.56 109 GLY A O 1
ATOM 883 N N . ALA A 1 110 ? 13.416 -9.775 -11.119 1.00 92.56 110 ALA A N 1
ATOM 884 C CA . ALA A 1 110 ? 13.328 -11.024 -11.869 1.00 92.56 110 ALA A CA 1
ATOM 885 C C . ALA A 1 110 ? 12.996 -10.778 -13.351 1.00 92.56 110 ALA A C 1
ATOM 887 O O . ALA A 1 110 ? 13.663 -11.315 -14.233 1.00 92.56 110 ALA A O 1
ATOM 888 N N . ILE A 1 111 ? 12.016 -9.919 -13.646 1.00 90.25 111 ILE A N 1
ATOM 889 C CA . ILE A 1 111 ? 11.639 -9.591 -15.030 1.00 90.25 111 ILE A CA 1
ATOM 890 C C . ILE A 1 111 ? 12.742 -8.809 -15.747 1.00 90.25 111 ILE A C 1
ATOM 892 O O . ILE A 1 111 ? 13.012 -9.066 -16.921 1.00 90.25 111 ILE A O 1
ATOM 896 N N . SER A 1 112 ? 13.403 -7.884 -15.052 1.00 89.69 112 SER A N 1
ATOM 897 C CA . SER A 1 112 ? 14.567 -7.156 -15.562 1.00 89.69 112 SER A CA 1
ATOM 898 C C . SER A 1 112 ? 15.690 -8.115 -15.976 1.00 89.69 112 SER A C 1
ATOM 900 O O . SER A 1 112 ? 16.198 -8.006 -17.092 1.00 89.69 112 SER A O 1
ATOM 902 N N . ALA A 1 113 ? 15.995 -9.110 -15.137 1.00 88.50 113 ALA A N 1
ATOM 903 C CA . ALA A 1 113 ? 16.997 -10.136 -15.415 1.00 88.50 113 ALA A CA 1
ATOM 904 C C . ALA A 1 113 ? 16.617 -11.060 -16.587 1.00 88.50 113 ALA A C 1
ATOM 906 O O . ALA A 1 113 ? 17.477 -11.392 -17.397 1.00 88.50 113 ALA A O 1
ATOM 907 N N . ILE A 1 114 ? 15.344 -11.460 -16.701 1.00 89.12 114 ILE A N 1
ATOM 908 C CA . ILE A 1 114 ? 14.880 -12.375 -17.760 1.00 89.12 114 ILE A CA 1
ATOM 909 C C . ILE A 1 114 ? 14.800 -11.672 -19.117 1.00 89.12 114 ILE A C 1
ATOM 911 O O . ILE A 1 114 ? 15.180 -12.237 -20.137 1.00 89.12 114 ILE A O 1
ATOM 915 N N . THR A 1 115 ? 14.262 -10.452 -19.147 1.00 83.56 115 THR A N 1
ATOM 916 C CA . THR A 1 115 ? 13.948 -9.780 -20.415 1.00 83.56 115 THR A CA 1
ATOM 917 C C . THR A 1 115 ? 15.106 -8.961 -20.958 1.00 83.56 115 THR A C 1
ATOM 919 O O . THR A 1 115 ? 15.135 -8.717 -22.158 1.00 83.56 115 THR A O 1
ATOM 922 N N . SER A 1 116 ? 16.037 -8.486 -20.121 1.00 75.62 116 SER A N 1
ATOM 923 C CA . SER A 1 116 ? 17.084 -7.496 -20.458 1.00 75.62 116 SER A CA 1
ATOM 924 C C . SER A 1 116 ? 16.583 -6.146 -21.017 1.00 75.62 116 SER A C 1
ATOM 926 O O . SER A 1 116 ? 17.346 -5.188 -21.126 1.00 75.62 116 SER A O 1
ATOM 928 N N . VAL A 1 117 ? 15.281 -6.022 -21.300 1.00 70.00 117 VAL A N 1
ATOM 929 C CA . VAL A 1 117 ? 14.623 -4.826 -21.845 1.00 70.00 117 VAL A CA 1
ATOM 930 C C . VAL A 1 117 ? 14.542 -3.719 -20.786 1.00 70.00 117 VAL A C 1
ATOM 932 O O . VAL A 1 117 ? 14.774 -2.536 -21.060 1.00 70.00 117 VAL A O 1
ATOM 935 N N . ILE A 1 118 ? 14.247 -4.091 -19.539 1.00 75.62 118 ILE A N 1
ATOM 936 C CA . ILE A 1 118 ? 14.020 -3.145 -18.445 1.00 75.62 118 ILE A CA 1
ATOM 937 C C . ILE A 1 118 ? 15.277 -3.089 -17.581 1.00 75.62 118 ILE A C 1
ATOM 939 O O . ILE A 1 118 ? 15.612 -4.072 -16.934 1.00 75.62 118 ILE A O 1
ATOM 943 N N . SER A 1 119 ? 15.951 -1.935 -17.525 1.00 84.50 119 SER A N 1
ATOM 944 C CA . SER A 1 119 ? 16.949 -1.675 -16.474 1.00 84.50 119 SER A CA 1
ATOM 945 C C . SER A 1 119 ? 16.254 -0.878 -15.392 1.00 84.50 119 SER A C 1
ATOM 947 O O . SER A 1 119 ? 15.756 0.213 -15.673 1.00 84.50 119 SER A O 1
ATOM 949 N N . ILE A 1 120 ? 16.196 -1.427 -14.185 1.00 88.94 120 ILE A N 1
ATOM 950 C CA . ILE A 1 120 ? 15.501 -0.783 -13.075 1.00 88.94 120 ILE A CA 1
ATOM 951 C C . ILE A 1 120 ? 16.301 0.434 -12.623 1.00 88.94 120 ILE A C 1
ATOM 953 O O . ILE A 1 120 ? 17.483 0.332 -12.299 1.00 88.94 120 ILE A O 1
ATOM 957 N N . SER A 1 121 ? 15.647 1.592 -12.603 1.00 90.12 121 SER A N 1
ATOM 958 C CA . SER A 1 121 ? 16.241 2.824 -12.095 1.00 90.12 121 SER A CA 1
ATOM 959 C C . SER A 1 121 ? 16.158 2.861 -10.571 1.00 90.12 121 SER A C 1
ATOM 961 O O . SER A 1 121 ? 15.089 2.662 -9.991 1.00 90.12 121 SER A O 1
ATOM 963 N N . PHE A 1 122 ? 17.267 3.192 -9.908 1.00 90.56 122 PHE A N 1
ATOM 964 C CA . PHE A 1 122 ? 17.274 3.404 -8.458 1.00 90.56 122 PHE A CA 1
ATOM 965 C C . PHE A 1 122 ? 16.307 4.524 -8.036 1.00 90.56 122 PHE A C 1
ATOM 967 O O . PHE A 1 122 ? 15.598 4.396 -7.039 1.00 90.56 122 PHE A O 1
ATOM 974 N N . ALA A 1 123 ? 16.190 5.579 -8.851 1.00 91.81 123 ALA A N 1
ATOM 975 C CA . ALA A 1 123 ? 15.222 6.647 -8.619 1.00 91.81 123 ALA A CA 1
ATOM 976 C C . ALA A 1 123 ? 13.774 6.135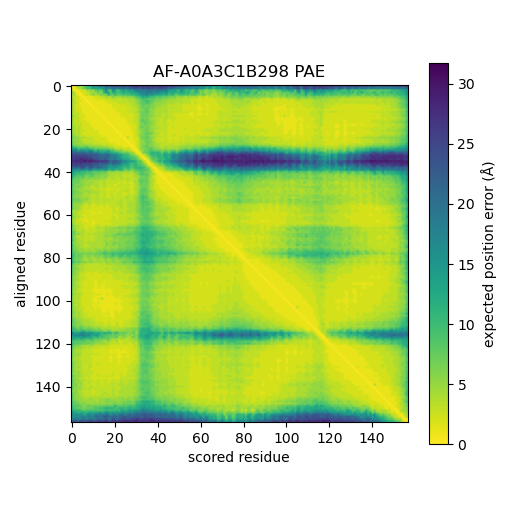 -8.706 1.00 91.81 123 ALA A C 1
ATOM 978 O O . ALA A 1 123 ? 12.948 6.506 -7.875 1.00 91.81 123 ALA A O 1
ATOM 979 N N . ALA A 1 124 ? 13.470 5.238 -9.652 1.00 92.06 124 ALA A N 1
ATOM 980 C CA . ALA A 1 124 ? 12.145 4.625 -9.764 1.00 92.06 124 ALA A CA 1
ATOM 981 C C . ALA A 1 124 ? 11.789 3.797 -8.518 1.00 92.06 124 ALA A C 1
ATOM 983 O O . ALA A 1 124 ? 10.658 3.876 -8.044 1.00 92.06 124 ALA A O 1
ATOM 984 N N . ILE A 1 125 ? 12.756 3.065 -7.950 1.00 94.94 125 ILE A N 1
ATOM 985 C CA . ILE A 1 125 ? 12.571 2.306 -6.703 1.00 94.94 125 ILE A CA 1
ATOM 986 C C . ILE A 1 125 ? 12.210 3.246 -5.545 1.00 94.94 125 ILE A C 1
ATOM 988 O O . ILE A 1 125 ? 11.221 3.010 -4.849 1.00 94.94 125 ILE A O 1
ATOM 992 N N . ILE A 1 126 ? 12.980 4.324 -5.356 1.00 95.56 126 ILE A N 1
ATOM 993 C CA . ILE A 1 126 ? 12.747 5.294 -4.274 1.00 95.56 126 ILE A CA 1
ATOM 994 C C . ILE A 1 126 ? 11.389 5.977 -4.439 1.00 95.56 126 ILE A C 1
ATOM 996 O O . ILE A 1 126 ? 10.604 6.022 -3.491 1.00 95.56 126 ILE A O 1
ATOM 1000 N N . ILE A 1 127 ? 11.090 6.486 -5.638 1.00 93.25 127 ILE A N 1
ATOM 1001 C CA . ILE A 1 127 ? 9.830 7.184 -5.916 1.00 93.25 127 ILE A CA 1
ATOM 1002 C C . ILE A 1 127 ? 8.647 6.243 -5.692 1.00 93.25 127 ILE A C 1
ATOM 1004 O O . ILE A 1 127 ? 7.683 6.636 -5.034 1.00 93.25 127 ILE A O 1
ATOM 1008 N N . ALA A 1 128 ? 8.720 4.998 -6.172 1.00 94.31 128 ALA A N 1
ATOM 1009 C CA . ALA A 1 128 ? 7.672 4.007 -5.954 1.00 94.31 128 ALA A CA 1
ATOM 1010 C C . ALA A 1 128 ? 7.450 3.753 -4.455 1.00 94.31 128 ALA A C 1
ATOM 1012 O O . ALA A 1 128 ? 6.317 3.837 -3.987 1.00 94.31 128 ALA A O 1
ATOM 1013 N N . HIS A 1 129 ? 8.519 3.521 -3.684 1.00 95.06 129 HIS A N 1
ATOM 1014 C CA . HIS A 1 129 ? 8.419 3.266 -2.245 1.00 95.06 129 HIS A CA 1
ATOM 1015 C C . HIS A 1 129 ? 7.806 4.444 -1.471 1.00 95.06 129 HIS A C 1
ATOM 1017 O O . HIS A 1 129 ? 6.869 4.260 -0.685 1.00 95.06 129 HIS A O 1
ATOM 1023 N N . LEU A 1 130 ? 8.316 5.658 -1.708 1.00 95.31 130 LEU A N 1
ATOM 1024 C CA . LEU A 1 130 ? 7.860 6.865 -1.021 1.00 95.31 130 LEU A CA 1
ATOM 1025 C C . LEU A 1 130 ? 6.415 7.205 -1.390 1.00 95.31 130 LEU A C 1
ATOM 1027 O O . LEU A 1 130 ? 5.608 7.449 -0.495 1.00 95.31 130 LEU A O 1
ATOM 1031 N N . SER A 1 131 ? 6.066 7.173 -2.679 1.00 92.25 131 SER A N 1
ATOM 1032 C CA . SER A 1 131 ? 4.703 7.472 -3.139 1.00 92.25 131 SER A CA 1
ATOM 1033 C C . SER A 1 131 ? 3.688 6.450 -2.630 1.00 92.25 131 SER A C 1
ATOM 1035 O O . SER A 1 131 ? 2.649 6.841 -2.100 1.00 92.25 131 SER A O 1
ATOM 1037 N N . GLY A 1 132 ? 4.005 5.152 -2.695 1.00 92.62 132 GLY A N 1
ATOM 1038 C CA . GLY A 1 132 ? 3.141 4.094 -2.175 1.00 92.62 132 GLY A CA 1
ATOM 1039 C C . GLY A 1 132 ? 2.897 4.240 -0.674 1.00 92.62 132 GLY A C 1
ATOM 1040 O O . GLY A 1 132 ? 1.750 4.211 -0.227 1.00 92.62 132 GLY A O 1
ATOM 1041 N N . THR A 1 133 ? 3.953 4.479 0.109 1.00 93.94 133 THR A N 1
ATOM 1042 C CA . THR A 1 133 ? 3.837 4.682 1.562 1.00 93.94 133 THR A CA 1
ATOM 1043 C C . THR A 1 133 ? 3.058 5.956 1.895 1.00 93.94 133 THR A C 1
ATOM 1045 O O . THR A 1 133 ? 2.152 5.922 2.730 1.00 93.94 133 THR A O 1
ATOM 1048 N N . ALA A 1 134 ? 3.357 7.067 1.218 1.00 94.00 134 ALA A N 1
ATOM 1049 C CA . ALA A 1 134 ? 2.690 8.346 1.438 1.00 94.00 134 ALA A CA 1
ATOM 1050 C C . ALA A 1 134 ? 1.188 8.267 1.132 1.00 94.00 134 ALA A C 1
ATOM 1052 O O . ALA A 1 134 ? 0.381 8.667 1.968 1.00 94.00 134 ALA A O 1
ATOM 1053 N N . LEU A 1 135 ? 0.799 7.691 -0.011 1.00 93.38 135 LEU A N 1
ATOM 1054 C CA . LEU A 1 13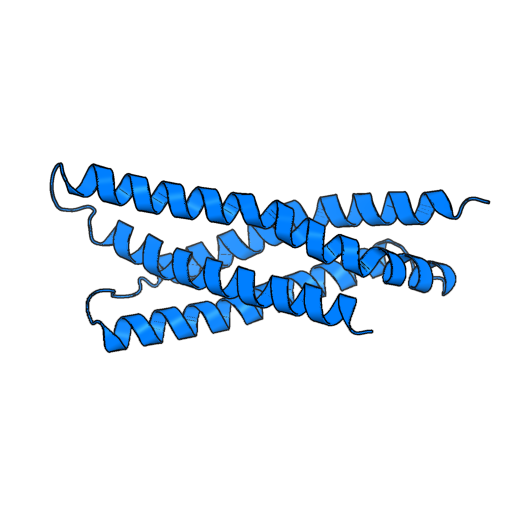5 ? -0.610 7.521 -0.384 1.00 93.38 135 LEU A CA 1
ATOM 1055 C C . LEU A 1 135 ? -1.346 6.579 0.572 1.00 93.38 135 LEU A C 1
ATOM 1057 O O . LEU A 1 135 ? -2.469 6.870 0.987 1.00 93.38 135 LEU A O 1
ATOM 1061 N N . SER A 1 136 ? -0.691 5.492 0.990 1.00 93.81 136 SER A N 1
ATOM 1062 C CA . SER A 1 136 ? -1.252 4.557 1.971 1.00 93.81 136 SER A CA 1
ATOM 1063 C C . SER A 1 136 ? -1.609 5.253 3.279 1.00 93.81 136 SER A C 1
ATOM 1065 O O . SER A 1 136 ? -2.680 5.025 3.838 1.00 93.81 136 SER A O 1
ATOM 1067 N N . LEU A 1 137 ? -0.721 6.116 3.773 1.00 94.56 137 LEU A N 1
ATOM 1068 C CA . LEU A 1 137 ? -0.944 6.872 5.001 1.00 94.56 137 LEU A CA 1
ATOM 1069 C C . LEU A 1 137 ? -1.974 7.987 4.801 1.00 94.56 137 LEU A C 1
ATOM 1071 O O . LEU A 1 137 ? -2.867 8.137 5.639 1.00 94.56 137 LEU A O 1
ATOM 1075 N N . ALA A 1 138 ? -1.888 8.716 3.685 1.00 94.06 138 ALA A N 1
ATOM 1076 C CA . ALA A 1 138 ? -2.788 9.815 3.350 1.00 94.06 138 ALA A CA 1
ATOM 1077 C C . ALA A 1 138 ? -4.251 9.362 3.261 1.00 94.06 138 ALA A C 1
ATOM 1079 O O . ALA A 1 138 ? -5.133 10.066 3.747 1.00 94.06 138 ALA A O 1
ATOM 1080 N N . PHE A 1 139 ? -4.517 8.172 2.712 1.00 94.12 139 PHE A N 1
ATOM 1081 C CA . PHE A 1 139 ? -5.867 7.603 2.655 1.00 94.12 139 PHE A CA 1
ATOM 1082 C C . PHE A 1 139 ? -6.216 6.760 3.886 1.00 94.12 139 PHE A C 1
ATOM 1084 O O . PHE A 1 139 ? -7.332 6.839 4.406 1.00 94.12 139 PHE A O 1
ATOM 1091 N N . GLY A 1 140 ? -5.264 5.984 4.406 1.00 93.38 140 GLY A N 1
ATOM 1092 C CA . GLY A 1 140 ? -5.482 5.090 5.541 1.00 93.38 140 GLY A CA 1
ATOM 1093 C C . GLY A 1 140 ? -5.844 5.824 6.827 1.00 93.38 140 GLY A C 1
ATOM 1094 O O . GLY A 1 140 ? -6.784 5.420 7.514 1.00 93.38 140 GLY A O 1
ATOM 1095 N N . TRP A 1 141 ? -5.155 6.924 7.145 1.00 94.06 141 TRP A N 1
ATOM 1096 C CA . TRP A 1 141 ? -5.422 7.720 8.348 1.00 94.06 141 TRP A CA 1
ATOM 1097 C C . TRP A 1 141 ? -6.872 8.238 8.433 1.00 94.06 141 TRP A C 1
ATOM 1099 O O . TRP A 1 141 ? -7.569 7.884 9.395 1.00 94.06 141 TRP A O 1
ATOM 1109 N N . PRO A 1 142 ? -7.383 9.026 7.463 1.00 94.31 142 PRO A N 1
ATOM 1110 C CA . PRO A 1 142 ? -8.742 9.557 7.534 1.00 94.31 142 PRO A CA 1
ATOM 1111 C C . PRO A 1 142 ? -9.804 8.452 7.505 1.00 94.31 142 PRO A C 1
ATOM 1113 O O . PRO A 1 142 ? -10.782 8.530 8.252 1.00 94.31 142 PRO A O 1
ATOM 1116 N N . MET A 1 143 ? -9.604 7.388 6.718 1.00 93.88 143 MET A N 1
ATOM 1117 C CA . MET A 1 143 ? -10.540 6.261 6.670 1.00 93.88 143 MET A CA 1
ATOM 1118 C C . MET A 1 143 ? -10.613 5.500 7.999 1.00 93.88 143 MET A C 1
ATOM 1120 O O . MET A 1 143 ? -11.705 5.133 8.441 1.00 93.88 143 MET A O 1
ATOM 1124 N N . LEU A 1 144 ? -9.475 5.286 8.670 1.00 93.31 144 LEU A N 1
ATOM 1125 C CA . LEU A 1 144 ? -9.434 4.655 9.990 1.00 93.31 144 LEU A CA 1
ATOM 1126 C C . LEU A 1 144 ? -10.126 5.524 11.040 1.00 93.31 144 LEU A C 1
ATOM 1128 O O . LEU A 1 144 ? -10.955 5.013 11.795 1.00 93.31 144 LEU A O 1
ATOM 1132 N N . MET A 1 145 ? -9.849 6.833 11.054 1.00 92.06 145 MET A N 1
ATOM 1133 C CA . MET A 1 145 ? -10.532 7.767 11.954 1.00 92.06 145 MET A CA 1
ATOM 1134 C C . MET A 1 145 ? -12.048 7.741 11.743 1.00 92.06 145 MET A C 1
ATOM 1136 O O . MET A 1 145 ? -12.808 7.642 12.709 1.00 92.06 145 MET A O 1
ATOM 1140 N N . TYR A 1 146 ? -12.499 7.773 10.488 1.00 90.50 146 TYR A N 1
ATOM 1141 C CA . TYR A 1 146 ? -13.917 7.709 10.150 1.00 90.50 146 TYR A CA 1
ATOM 1142 C C . TYR A 1 146 ? -14.558 6.378 10.581 1.00 90.50 146 TYR A C 1
ATOM 1144 O O . TYR A 1 146 ? -15.611 6.362 11.230 1.00 90.50 146 TYR A O 1
ATOM 1152 N N . SER A 1 147 ? -13.908 5.248 10.285 1.00 88.12 147 SER A N 1
ATOM 1153 C CA . SER A 1 147 ? -14.421 3.919 10.633 1.00 88.12 147 SER A CA 1
ATOM 1154 C C . SER A 1 147 ? -14.470 3.682 12.144 1.00 88.12 147 SER A C 1
ATOM 1156 O O . SER A 1 147 ? -15.377 3.008 12.629 1.00 88.12 147 SER A O 1
ATOM 1158 N N . LEU A 1 148 ? -13.521 4.225 12.907 1.00 87.38 148 LEU A N 1
ATOM 1159 C CA . LEU A 1 148 ? -13.548 4.139 14.365 1.00 87.38 148 LEU A CA 1
ATOM 1160 C C . LEU A 1 148 ? -14.613 5.055 14.955 1.00 87.38 148 LEU A C 1
ATOM 1162 O O . LEU A 1 148 ? -15.364 4.631 15.825 1.00 87.38 148 LEU A O 1
ATOM 1166 N N . ARG A 1 149 ? -14.757 6.285 14.453 1.00 86.69 149 ARG A N 1
ATOM 1167 C CA . ARG A 1 149 ? -15.796 7.208 14.932 1.00 86.69 149 ARG A CA 1
ATOM 1168 C C . ARG A 1 149 ? -17.197 6.616 14.777 1.00 86.69 149 ARG A C 1
ATOM 1170 O O . ARG A 1 149 ? -18.009 6.722 15.693 1.00 86.69 149 ARG A O 1
ATOM 1177 N N . THR A 1 150 ? -17.465 5.973 13.643 1.00 83.81 150 THR A N 1
ATOM 1178 C CA . THR A 1 150 ? -18.744 5.298 13.375 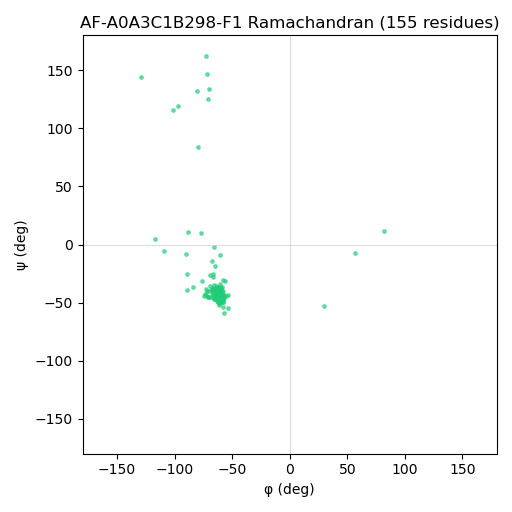1.00 83.81 150 THR A CA 1
ATOM 1179 C C . THR A 1 150 ? -18.943 4.076 14.274 1.00 83.81 150 THR A C 1
ATOM 1181 O O . THR A 1 150 ? -19.990 3.969 14.912 1.00 83.81 150 THR A O 1
ATOM 1184 N N . ALA A 1 151 ? -17.924 3.226 14.438 1.00 79.12 151 ALA A N 1
ATOM 1185 C CA . ALA A 1 151 ? -17.978 2.092 15.367 1.00 79.12 151 ALA A CA 1
ATOM 1186 C C . ALA A 1 151 ? -18.197 2.528 16.829 1.00 79.12 151 ALA A C 1
ATOM 1188 O O . ALA A 1 151 ? -18.910 1.873 17.586 1.00 79.12 151 ALA A O 1
ATOM 1189 N N . TYR A 1 152 ? -17.614 3.658 17.239 1.00 77.44 152 TYR A N 1
ATOM 1190 C CA . TYR A 1 152 ? -17.743 4.161 18.603 1.00 77.44 152 TYR A CA 1
ATOM 1191 C C . TYR A 1 152 ? -19.105 4.813 18.870 1.00 77.44 152 TYR A C 1
ATOM 1193 O O . TYR A 1 152 ? -19.571 4.728 20.006 1.00 77.44 152 TYR A O 1
ATOM 1201 N N . ARG A 1 153 ? -19.734 5.441 17.866 1.00 77.75 153 ARG A N 1
ATOM 1202 C CA . ARG A 1 153 ? -21.077 6.037 17.989 1.00 77.75 153 ARG A CA 1
ATOM 1203 C C . ARG A 1 153 ? -22.169 4.987 18.174 1.00 77.75 153 ARG A C 1
ATOM 1205 O O . ARG A 1 153 ? -23.027 5.198 19.016 1.00 77.75 153 ARG A O 1
ATOM 1212 N N . GLY A 1 154 ? -22.088 3.847 17.485 1.00 64.44 154 GLY A N 1
ATOM 1213 C CA . GLY A 1 154 ? -23.068 2.754 17.620 1.00 64.44 154 GLY A CA 1
ATOM 1214 C C . GLY A 1 154 ? -23.096 2.058 18.990 1.00 64.44 154 GLY A C 1
ATOM 1215 O O . GLY A 1 154 ? -23.893 1.157 19.196 1.00 64.44 154 GLY A O 1
ATOM 1216 N N . LEU A 1 155 ? -22.216 2.457 19.911 1.00 59.28 155 LEU A N 1
ATOM 1217 C CA . LEU A 1 155 ? -22.073 1.915 21.265 1.00 59.28 155 LEU A CA 1
ATOM 1218 C C . LEU A 1 155 ? -22.363 2.955 22.357 1.00 59.28 155 LEU A C 1
ATOM 1220 O O . LEU A 1 155 ? -22.133 2.672 23.527 1.00 59.28 155 LEU A O 1
ATOM 1224 N N . ARG A 1 156 ? -22.788 4.174 21.995 1.00 59.25 156 ARG A N 1
ATOM 1225 C CA . ARG A 1 156 ? -23.431 5.077 22.956 1.00 59.25 156 ARG A CA 1
ATOM 1226 C C . ARG A 1 156 ? -24.884 4.614 23.077 1.00 59.25 156 ARG A C 1
ATOM 1228 O O . ARG A 1 156 ? -25.731 5.099 22.335 1.00 59.25 156 ARG A O 1
ATOM 1235 N N . ILE A 1 157 ? -25.103 3.616 23.924 1.00 51.38 157 ILE A N 1
ATOM 1236 C CA . ILE A 1 157 ? -26.410 3.238 24.466 1.00 51.38 157 ILE A CA 1
ATOM 1237 C C . ILE A 1 157 ? -26.341 3.579 25.948 1.00 51.38 157 ILE A C 1
ATOM 1239 O O . ILE A 1 157 ? -25.284 3.259 26.541 1.00 51.38 157 ILE A O 1
#

Secondary structure (DSSP, 8-state):
-HHHHHHHHHHHHHHHHHHHHHHHHHHHHHHGGGS-THHHHHHHHHHHHHHHHHHHHHHHHHHHHHHHHHHHHHHHHTT--HHHHHHHHHHHHHHHHHHHHHHHHHHHHHHHHHHSS-PPPHHHHHHHHHHHHHHHHHHHHHHHHHHHHHHHHTT--